Protein AF-A0A7S1JCW3-F1 (afdb_monomer_lite)

InterPro domains:
  IPR001173 Glycosyltransferase 2-like [PF00535] (6-112)
  IPR029044 Nucleotide-diphospho-sugar transferases [G3DSA:3.90.550.10] (2-159)
  IPR029044 Nucleotide-diphospho-sugar transferases [SSF53448] (8-158)

Structure (mmCIF, N/CA/C/O backbone):
data_AF-A0A7S1JCW3-F1
#
_entry.id   AF-A0A7S1JCW3-F1
#
loop_
_atom_site.group_PDB
_atom_site.id
_atom_site.type_symbol
_atom_site.label_atom_id
_atom_site.label_alt_id
_atom_site.label_comp_id
_atom_site.label_asym_id
_atom_site.label_entity_id
_atom_site.label_seq_id
_atom_site.pdbx_PDB_ins_code
_atom_site.Cartn_x
_atom_site.Cartn_y
_atom_site.Cartn_z
_atom_site.occupancy
_atom_site.B_iso_or_equiv
_atom_site.auth_seq_id
_atom_site.auth_comp_id
_atom_site.auth_asym_id
_atom_site.auth_atom_id
_atom_site.pdbx_PDB_model_num
ATOM 1 N N . PRO A 1 1 ? -4.048 11.738 14.676 1.00 60.47 1 PRO A N 1
ATOM 2 C CA . PRO A 1 1 ? -3.122 10.758 14.045 1.00 60.47 1 PRO A CA 1
ATOM 3 C C . PRO A 1 1 ? -2.696 11.215 12.637 1.00 60.47 1 PRO A C 1
ATOM 5 O O . PRO A 1 1 ? -3.525 11.755 11.908 1.00 60.47 1 PRO A O 1
ATOM 8 N N . HIS A 1 2 ? -1.423 11.037 12.257 1.00 81.81 2 HIS A N 1
ATOM 9 C CA . HIS A 1 2 ? -0.901 11.464 10.944 1.00 81.81 2 HIS A CA 1
ATOM 10 C C . HIS A 1 2 ? -1.635 10.791 9.771 1.00 81.81 2 HIS A C 1
ATOM 12 O O . HIS A 1 2 ? -1.970 11.465 8.797 1.00 81.81 2 HIS A O 1
ATOM 18 N N . LEU A 1 3 ? -1.993 9.512 9.927 1.00 88.69 3 LEU A N 1
ATOM 19 C CA . LEU A 1 3 ? -2.669 8.717 8.901 1.00 88.69 3 LEU A CA 1
ATOM 20 C C . LEU A 1 3 ? -4.025 9.284 8.469 1.00 88.69 3 LEU A C 1
ATOM 22 O O . LEU A 1 3 ? -4.314 9.285 7.281 1.00 88.69 3 LEU A O 1
ATOM 26 N N . GLN A 1 4 ? -4.832 9.829 9.384 1.00 92.50 4 GLN A N 1
ATOM 27 C CA . GLN A 1 4 ? -6.145 10.393 9.029 1.00 92.50 4 GLN A CA 1
ATOM 28 C C . GLN A 1 4 ? -6.011 11.524 7.999 1.00 92.50 4 GLN A C 1
ATOM 30 O O . GLN A 1 4 ? -6.678 11.543 6.966 1.00 92.50 4 GLN A O 1
ATOM 35 N N . LYS A 1 5 ? -5.080 12.450 8.257 1.00 93.00 5 LYS A N 1
ATOM 36 C CA . LYS A 1 5 ? -4.796 13.586 7.373 1.00 93.00 5 LYS A CA 1
ATOM 37 C C . LYS A 1 5 ? -4.181 13.131 6.052 1.00 93.00 5 LYS A C 1
ATOM 39 O O . LYS A 1 5 ? -4.523 13.673 5.002 1.00 93.00 5 LYS A O 1
ATOM 44 N N . THR A 1 6 ? -3.257 12.179 6.113 1.00 95.38 6 THR A N 1
ATOM 45 C CA . THR A 1 6 ? -2.551 11.674 4.936 1.00 95.38 6 THR A CA 1
ATOM 46 C C . THR A 1 6 ? -3.481 10.875 4.025 1.00 95.38 6 THR A C 1
ATOM 48 O O . THR A 1 6 ? -3.514 11.135 2.826 1.00 95.38 6 THR A O 1
ATOM 51 N N . LEU A 1 7 ? -4.312 9.989 4.581 1.00 96.31 7 LEU A N 1
ATOM 52 C CA . LEU A 1 7 ? -5.244 9.153 3.826 1.00 96.31 7 LEU A CA 1
ATOM 53 C C . LEU A 1 7 ? -6.255 9.991 3.039 1.00 96.31 7 LEU A C 1
ATOM 55 O O . LEU A 1 7 ? -6.385 9.799 1.834 1.00 96.31 7 LEU A O 1
ATOM 59 N N . LEU A 1 8 ? -6.917 10.961 3.679 1.00 96.12 8 LEU A N 1
ATOM 60 C CA . LEU A 1 8 ? -7.899 11.815 2.996 1.00 96.12 8 LEU A CA 1
ATOM 61 C C . LEU A 1 8 ? -7.267 12.613 1.847 1.00 96.12 8 LEU A C 1
ATOM 63 O O . LEU A 1 8 ? -7.836 12.713 0.761 1.00 96.12 8 LEU A O 1
ATOM 67 N N . LYS A 1 9 ? -6.052 13.135 2.056 1.00 97.19 9 LYS A N 1
ATOM 68 C CA . LYS A 1 9 ? -5.305 13.833 1.003 1.00 97.19 9 LYS A CA 1
ATOM 69 C C . LYS A 1 9 ? -4.913 12.905 -0.143 1.00 97.19 9 LYS A C 1
ATOM 71 O O . LYS A 1 9 ? -5.034 13.309 -1.293 1.00 97.19 9 LYS A O 1
ATOM 76 N N . ASN A 1 10 ? -4.483 11.682 0.155 1.00 97.56 10 ASN A N 1
ATOM 77 C CA . ASN A 1 10 ? -4.115 10.698 -0.861 1.00 97.56 10 ASN A CA 1
ATOM 78 C C . ASN A 1 10 ? -5.339 10.231 -1.665 1.00 97.56 10 ASN A C 1
ATOM 80 O O . ASN A 1 10 ? -5.251 10.090 -2.884 1.00 97.56 10 ASN A O 1
ATOM 84 N N . ILE A 1 11 ? -6.495 10.037 -1.018 1.00 97.38 11 ILE A N 1
ATOM 85 C CA . ILE A 1 11 ? -7.761 9.704 -1.693 1.00 97.38 11 ILE A CA 1
ATOM 86 C C . ILE A 1 11 ? -8.124 10.789 -2.706 1.00 97.38 11 ILE A C 1
ATOM 88 O O . ILE A 1 11 ? -8.385 10.473 -3.867 1.00 97.38 11 ILE A O 1
ATOM 92 N N . GLU A 1 12 ? -8.090 12.053 -2.286 1.00 97.62 12 GLU A N 1
ATOM 93 C CA . GLU A 1 12 ? -8.405 13.188 -3.154 1.00 97.62 12 GLU A CA 1
ATOM 94 C C . GLU A 1 12 ? -7.377 13.348 -4.284 1.00 97.62 12 GLU A C 1
ATOM 96 O O . GLU A 1 12 ? -7.748 13.483 -5.451 1.00 97.62 12 GLU A O 1
ATOM 101 N N . ALA A 1 13 ? -6.082 13.264 -3.968 1.00 97.88 13 ALA A N 1
ATOM 102 C CA . ALA A 1 13 ? -5.002 13.429 -4.942 1.00 97.88 13 ALA A CA 1
ATOM 103 C C . ALA A 1 13 ? -4.973 12.322 -6.010 1.00 97.88 13 ALA A C 1
ATOM 105 O O . ALA A 1 13 ? -4.489 12.548 -7.118 1.00 97.88 13 ALA A O 1
ATOM 106 N N . THR A 1 14 ? -5.517 11.140 -5.702 1.00 97.62 14 THR A N 1
ATOM 107 C CA . THR A 1 14 ? -5.561 9.978 -6.607 1.00 97.62 14 THR A CA 1
ATOM 108 C C . THR A 1 14 ? -6.961 9.686 -7.151 1.00 97.62 14 THR A C 1
ATOM 110 O O . THR A 1 14 ? -7.181 8.636 -7.752 1.00 97.62 14 THR A O 1
ATOM 113 N N . LYS A 1 15 ? -7.935 10.589 -6.977 1.00 96.31 15 LYS A N 1
ATOM 114 C CA . LYS A 1 15 ? -9.346 10.343 -7.340 1.00 96.31 15 LYS A CA 1
ATOM 115 C C . LYS A 1 15 ? -9.593 10.047 -8.824 1.00 96.31 15 LYS A C 1
ATOM 117 O O . LYS A 1 15 ? -10.580 9.404 -9.156 1.00 96.31 15 LYS A O 1
ATOM 122 N N . ALA A 1 16 ? -8.709 10.518 -9.705 1.00 96.88 16 ALA A N 1
ATOM 123 C CA . ALA A 1 16 ? -8.778 10.270 -11.146 1.00 96.88 16 ALA A CA 1
ATOM 124 C C . ALA A 1 16 ? -8.277 8.869 -11.547 1.00 96.88 16 ALA A C 1
ATOM 126 O O . ALA A 1 16 ? -8.401 8.486 -12.707 1.00 96.88 16 ALA A O 1
ATOM 127 N N . TYR A 1 17 ? -7.712 8.114 -10.601 1.00 97.00 17 TYR A N 1
ATOM 128 C CA . TYR A 1 17 ? -7.111 6.807 -10.832 1.00 97.00 17 TYR A CA 1
ATOM 129 C C . TYR A 1 17 ? -7.875 5.709 -10.093 1.00 97.00 17 TYR A C 1
ATOM 131 O O . TYR A 1 17 ? -8.431 5.919 -9.008 1.00 97.00 17 TYR A O 1
ATOM 139 N N . ASN A 1 18 ? -7.851 4.505 -10.669 1.00 96.38 18 ASN A N 1
ATOM 140 C CA . ASN A 1 18 ? -8.367 3.300 -10.031 1.00 96.38 18 ASN A CA 1
ATOM 141 C C . ASN A 1 18 ? -7.389 2.817 -8.949 1.00 96.38 18 ASN A C 1
ATOM 143 O O . ASN A 1 18 ? -6.595 1.907 -9.163 1.00 96.38 18 ASN A O 1
ATOM 147 N N . VAL A 1 19 ? -7.407 3.508 -7.813 1.00 97.06 19 VAL A N 1
ATOM 148 C CA . VAL A 1 19 ? -6.579 3.225 -6.637 1.00 97.06 19 VAL A CA 1
ATOM 149 C C . VAL A 1 19 ? -7.493 2.896 -5.475 1.00 97.06 19 VAL A C 1
ATOM 151 O O . VAL A 1 19 ? -8.384 3.690 -5.168 1.00 97.06 19 VAL A O 1
ATOM 154 N N . GLU A 1 20 ? -7.218 1.791 -4.798 1.00 97.38 20 GLU A N 1
ATOM 155 C CA . GLU A 1 20 ? -7.764 1.473 -3.482 1.00 97.38 20 GLU A CA 1
ATOM 156 C C . GLU A 1 20 ? -6.688 1.645 -2.403 1.00 97.38 20 GLU A C 1
ATOM 158 O O . GLU A 1 20 ? -5.501 1.429 -2.645 1.00 97.38 20 GLU A O 1
ATOM 163 N N . PHE A 1 21 ? -7.103 2.014 -1.196 1.00 97.50 21 PHE A N 1
ATOM 164 C CA . PHE A 1 21 ? -6.225 2.098 -0.033 1.00 97.50 21 PHE A CA 1
ATOM 165 C C . PHE A 1 21 ? -6.498 0.915 0.898 1.00 97.50 21 PHE A C 1
ATOM 167 O O . PHE A 1 21 ? -7.527 0.890 1.574 1.00 97.50 21 PHE A O 1
ATOM 174 N N . SER A 1 22 ? -5.585 -0.061 0.936 1.00 96.88 22 SER A N 1
ATOM 175 C CA . SER A 1 22 ? -5.620 -1.163 1.908 1.00 96.88 22 SER A CA 1
ATOM 176 C C . SER A 1 22 ? -5.012 -0.700 3.231 1.00 96.88 22 SER A C 1
ATOM 178 O O . SER A 1 22 ? -3.812 -0.445 3.325 1.00 96.88 22 SER A O 1
ATOM 180 N N . ILE A 1 23 ? -5.855 -0.542 4.247 1.00 95.50 23 ILE A N 1
ATOM 181 C CA . ILE A 1 23 ? -5.499 -0.020 5.563 1.00 95.50 23 ILE A CA 1
ATOM 182 C C . ILE A 1 23 ? -5.568 -1.152 6.581 1.00 95.50 23 ILE A C 1
ATOM 184 O O . ILE A 1 23 ? -6.648 -1.668 6.877 1.00 95.50 23 ILE A O 1
ATOM 188 N N . LEU A 1 24 ? -4.412 -1.488 7.149 1.00 94.19 24 LEU A N 1
ATOM 189 C CA . LEU A 1 24 ? -4.291 -2.405 8.274 1.00 94.19 24 LEU A CA 1
ATOM 190 C C . LEU A 1 24 ? -4.117 -1.622 9.575 1.00 94.19 24 LEU A C 1
ATOM 192 O O . LEU A 1 24 ? -3.092 -0.981 9.802 1.00 94.19 24 LEU A O 1
ATOM 196 N N . ASP A 1 25 ? -5.110 -1.721 10.446 1.00 92.44 25 ASP A N 1
ATOM 197 C CA . ASP A 1 25 ? -5.017 -1.288 11.833 1.00 92.44 25 ASP A CA 1
ATOM 198 C C . ASP A 1 25 ? -4.407 -2.410 12.677 1.00 92.44 25 ASP A C 1
ATOM 200 O O . ASP A 1 25 ? -5.041 -3.423 12.974 1.00 92.44 25 ASP A O 1
ATOM 204 N N . TYR A 1 26 ? -3.129 -2.239 13.004 1.00 90.88 26 TYR A N 1
ATOM 205 C CA . TYR A 1 26 ? -2.308 -3.240 13.673 1.00 90.88 26 TYR A CA 1
ATOM 206 C C . TYR A 1 26 ? -2.270 -2.987 15.184 1.00 90.88 26 TYR A C 1
ATOM 208 O O . TYR A 1 26 ? -1.267 -2.529 15.732 1.00 90.88 26 TYR A O 1
ATOM 216 N N . ASN A 1 27 ? -3.391 -3.286 15.841 1.00 87.19 27 ASN A N 1
ATOM 217 C CA . ASN A 1 27 ? -3.590 -3.160 17.283 1.00 87.19 27 ASN A CA 1
ATOM 218 C C . ASN A 1 27 ? -3.460 -1.710 17.796 1.00 87.19 27 ASN A C 1
ATOM 220 O O . ASN A 1 27 ? -2.810 -1.458 18.814 1.00 87.19 27 ASN A O 1
ATOM 224 N N . SER A 1 28 ? -4.046 -0.741 17.079 1.00 84.44 28 SER A N 1
ATOM 225 C CA . SER A 1 28 ? -4.054 0.659 17.520 1.00 84.44 28 SER A CA 1
ATOM 226 C C . SER A 1 28 ? -4.946 0.876 18.750 1.00 84.44 28 SER A C 1
ATOM 228 O O . SER A 1 28 ? -5.956 0.201 18.958 1.00 84.44 28 SER A O 1
ATOM 230 N N . SER A 1 29 ? -4.569 1.851 19.580 1.00 84.31 29 SER A N 1
ATOM 231 C CA . SER A 1 29 ? -5.321 2.273 20.771 1.00 84.31 29 SER A CA 1
ATOM 232 C C . SER A 1 29 ? -5.636 3.775 20.762 1.00 84.31 29 SER A C 1
ATOM 234 O O . SER A 1 29 ? -5.877 4.362 21.814 1.00 84.31 29 SER A O 1
ATOM 236 N N . ASP A 1 30 ? -5.555 4.422 19.597 1.00 84.56 30 ASP A N 1
ATOM 237 C CA . ASP A 1 30 ? -5.566 5.881 19.423 1.00 84.56 30 ASP A CA 1
ATOM 238 C C . ASP A 1 30 ? -6.891 6.429 18.864 1.00 84.56 30 ASP A C 1
ATOM 240 O O . ASP A 1 30 ? -6.952 7.572 18.407 1.00 84.56 30 ASP A O 1
ATOM 244 N N . GLY A 1 31 ? -7.958 5.630 18.901 1.00 87.44 31 GLY A N 1
ATOM 245 C CA . GLY A 1 31 ? -9.262 6.022 18.369 1.00 87.44 31 GLY A CA 1
ATOM 246 C C . GLY A 1 31 ? -9.403 5.839 16.851 1.00 87.44 31 GLY A C 1
ATOM 247 O O . GLY A 1 31 ? -10.376 6.307 16.256 1.00 87.44 31 GLY A O 1
ATOM 248 N N . PHE A 1 32 ? -8.419 5.219 16.183 1.00 90.69 32 PHE A N 1
ATOM 249 C CA . PHE A 1 32 ? -8.436 5.056 14.729 1.00 90.69 32 PHE A CA 1
ATOM 250 C C . PHE A 1 32 ? -9.625 4.217 14.244 1.00 90.69 32 PHE A C 1
ATOM 252 O O . PHE A 1 32 ? -10.236 4.540 13.226 1.00 90.69 32 PHE A O 1
ATOM 259 N N . ARG A 1 33 ? -10.010 3.190 15.004 1.00 91.19 33 ARG A N 1
ATOM 260 C CA . ARG A 1 33 ? -11.176 2.349 14.713 1.00 91.19 33 ARG A CA 1
ATOM 261 C C . ARG A 1 33 ? -12.485 3.140 14.710 1.00 91.19 33 ARG A C 1
ATOM 263 O O . ARG A 1 33 ? -13.340 2.938 13.844 1.00 91.19 33 ARG A O 1
ATOM 270 N N . GLU A 1 34 ? -12.655 4.016 15.690 1.00 93.25 34 GLU A N 1
ATOM 271 C CA . GLU A 1 34 ? -13.819 4.885 15.828 1.00 93.25 34 GLU A CA 1
ATOM 272 C C . GLU A 1 34 ? -13.899 5.837 14.634 1.00 93.25 34 GLU A C 1
ATOM 274 O O . GLU A 1 34 ? -14.955 5.948 14.013 1.00 93.25 34 GLU A O 1
ATOM 279 N N . TRP A 1 35 ? -12.765 6.420 14.238 1.00 94.69 35 TRP A N 1
ATOM 280 C CA . TRP A 1 35 ? -12.674 7.268 13.051 1.00 94.69 35 TRP A CA 1
ATOM 281 C C . TRP A 1 35 ? -13.021 6.522 11.753 1.00 94.69 35 TRP A C 1
ATOM 283 O O . TRP A 1 35 ? -13.800 7.013 10.941 1.00 94.69 35 TRP A O 1
ATOM 293 N N . MET A 1 36 ? -12.537 5.287 11.577 1.00 94.75 36 MET A N 1
ATOM 294 C CA . MET A 1 36 ? -12.901 4.441 10.428 1.00 94.75 36 MET A CA 1
ATOM 295 C C . MET A 1 36 ? -14.403 4.107 10.371 1.00 94.75 36 MET A C 1
ATOM 297 O O . MET A 1 36 ? -14.909 3.696 9.325 1.00 94.75 36 MET A O 1
ATOM 301 N N . SER A 1 37 ? -15.124 4.292 11.481 1.00 94.06 37 SER A N 1
ATOM 302 C CA . SER A 1 37 ? -16.571 4.081 11.586 1.00 94.06 37 SER A CA 1
ATOM 303 C C . SER A 1 37 ? -17.398 5.353 11.344 1.00 94.06 37 SER A C 1
ATOM 305 O O . SER A 1 37 ? -18.630 5.264 11.308 1.00 94.06 37 SER A O 1
ATOM 307 N N . GLU A 1 38 ? -16.765 6.517 11.160 1.00 96.19 38 GLU A N 1
ATOM 308 C CA . GLU A 1 38 ? -17.444 7.778 10.840 1.00 96.19 38 GLU A CA 1
ATOM 309 C C . GLU A 1 38 ? -18.103 7.741 9.444 1.00 96.19 38 GLU A C 1
ATOM 311 O O . GLU A 1 38 ? -17.653 6.994 8.567 1.00 96.19 38 GLU A O 1
ATOM 316 N N . PRO A 1 39 ? -19.176 8.526 9.204 1.00 96.12 39 PRO A N 1
ATOM 317 C CA . PRO A 1 39 ? -19.932 8.488 7.947 1.00 96.12 39 PRO A CA 1
ATOM 318 C C . PRO A 1 39 ? -19.078 8.634 6.679 1.00 96.12 39 PRO A C 1
ATOM 320 O O . PRO A 1 39 ? -19.235 7.828 5.761 1.00 96.12 39 PRO A O 1
ATOM 323 N N . ASP A 1 40 ? -18.141 9.584 6.663 1.00 94.19 40 ASP A N 1
ATOM 324 C CA . ASP A 1 40 ? -17.288 9.867 5.501 1.00 94.19 40 ASP A CA 1
ATOM 325 C C . ASP A 1 40 ? -16.374 8.674 5.169 1.00 94.19 40 ASP A C 1
ATOM 327 O O . ASP A 1 40 ? -16.285 8.224 4.024 1.00 94.19 40 ASP A O 1
ATOM 331 N N . MET A 1 41 ? -15.750 8.071 6.187 1.00 97.06 41 MET A N 1
ATOM 332 C CA . MET A 1 41 ? -14.908 6.886 5.994 1.00 97.06 41 MET A CA 1
ATOM 333 C C . MET A 1 41 ? -15.725 5.664 5.584 1.00 97.06 41 MET A C 1
ATOM 335 O O . MET A 1 41 ? -15.294 4.885 4.730 1.00 97.06 41 MET A O 1
ATOM 339 N N . ARG A 1 42 ? -16.938 5.508 6.123 1.00 96.31 42 ARG A N 1
ATOM 340 C CA . ARG A 1 42 ? -17.851 4.433 5.716 1.00 96.31 42 ARG A CA 1
ATOM 341 C C . ARG A 1 42 ? -18.258 4.534 4.252 1.00 96.31 42 ARG A C 1
ATOM 343 O O . ARG A 1 42 ? -18.459 3.492 3.628 1.00 96.31 42 ARG A O 1
ATOM 350 N N . GLU A 1 43 ? -18.380 5.738 3.701 1.00 96.94 43 GLU A N 1
ATOM 351 C CA . GLU A 1 43 ? -18.640 5.928 2.274 1.00 96.94 43 GLU A CA 1
ATOM 352 C C . GLU A 1 43 ? -17.465 5.429 1.426 1.00 96.94 43 GLU A C 1
ATOM 354 O O . GLU A 1 43 ? -17.672 4.639 0.502 1.00 96.94 43 GLU A O 1
ATOM 359 N N . HIS A 1 44 ? -16.231 5.787 1.794 1.00 97.62 44 HIS A N 1
ATOM 360 C CA . HIS A 1 44 ? -15.026 5.285 1.127 1.00 97.62 44 HIS A CA 1
ATOM 361 C C . HIS A 1 44 ? -14.859 3.765 1.244 1.00 97.62 44 HIS A C 1
ATOM 363 O O . HIS A 1 44 ? -14.419 3.119 0.292 1.00 97.62 44 HIS A O 1
ATOM 369 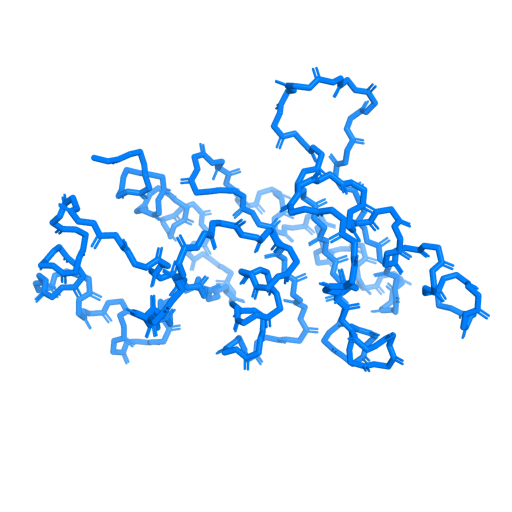N N . ILE A 1 45 ? -15.231 3.176 2.383 1.00 97.19 45 ILE A N 1
ATOM 370 C CA . ILE A 1 45 ? -15.217 1.719 2.562 1.00 97.19 45 ILE A CA 1
ATOM 371 C C . ILE A 1 45 ? -16.273 1.061 1.673 1.00 97.19 45 ILE A C 1
ATOM 373 O O . ILE A 1 45 ? -15.989 0.097 0.964 1.00 97.19 45 ILE A O 1
ATOM 377 N N . LYS A 1 46 ? -17.497 1.600 1.666 1.00 96.94 46 LYS A N 1
ATOM 378 C CA . LYS A 1 46 ? -18.606 1.071 0.865 1.00 96.94 46 LYS A CA 1
ATOM 379 C C . LYS A 1 46 ? -18.330 1.158 -0.637 1.00 96.94 46 LYS A C 1
ATOM 381 O O . LYS A 1 46 ? -18.762 0.274 -1.371 1.00 96.94 46 LYS A O 1
ATOM 386 N N . SER A 1 47 ? -17.635 2.200 -1.094 1.00 96.19 47 SER A N 1
ATOM 387 C CA . SER A 1 47 ? -17.271 2.355 -2.506 1.00 96.19 47 SER A CA 1
ATOM 388 C C . SER A 1 47 ? -16.106 1.461 -2.944 1.00 96.19 47 SER A C 1
ATOM 390 O O . SER A 1 47 ? -15.836 1.374 -4.138 1.00 96.19 47 SER A O 1
ATOM 392 N N . GLY A 1 48 ? -15.408 0.812 -2.004 1.00 95.88 48 GLY A N 1
ATOM 393 C CA . GLY A 1 48 ? -14.180 0.062 -2.268 1.00 95.88 48 GLY A CA 1
ATOM 394 C C . GLY A 1 48 ? -12.927 0.937 -2.372 1.00 95.88 48 GLY A C 1
ATOM 395 O O . GLY A 1 48 ? -11.836 0.408 -2.554 1.00 95.88 48 GLY A O 1
ATOM 396 N N . LYS A 1 49 ? -13.042 2.265 -2.208 1.00 97.12 49 LYS A N 1
ATOM 397 C CA . LYS A 1 49 ? -11.886 3.178 -2.211 1.00 97.12 49 LYS A CA 1
ATOM 398 C C . LYS A 1 49 ? -10.944 2.911 -1.036 1.00 97.12 49 LYS A C 1
ATOM 400 O O . LYS A 1 49 ? -9.741 3.120 -1.163 1.00 97.12 49 LYS A O 1
ATOM 405 N N . VAL A 1 50 ? -11.484 2.452 0.093 1.00 97.62 50 VAL A N 1
ATOM 406 C CA . VAL A 1 50 ? -10.720 2.038 1.273 1.00 97.62 50 VAL A CA 1
ATOM 407 C C . VAL A 1 50 ? -11.096 0.610 1.649 1.00 97.62 50 VAL A C 1
ATOM 409 O O . VAL A 1 50 ? -12.265 0.297 1.855 1.00 97.62 50 VAL A O 1
ATOM 412 N N . ARG A 1 51 ? -10.100 -0.258 1.803 1.00 96.88 51 ARG A N 1
ATOM 413 C CA . ARG A 1 51 ? -10.264 -1.591 2.387 1.00 96.88 51 ARG A CA 1
ATOM 414 C C . ARG A 1 51 ? -9.678 -1.568 3.783 1.00 96.88 51 ARG A C 1
ATOM 416 O O . ARG A 1 51 ? -8.474 -1.440 3.946 1.00 96.88 51 ARG A O 1
ATOM 423 N N . TYR A 1 52 ? -10.538 -1.652 4.788 1.00 95.75 52 TYR A N 1
ATOM 424 C CA . TYR A 1 52 ? -10.129 -1.577 6.184 1.00 95.75 52 TYR A CA 1
ATOM 425 C C . TYR A 1 52 ? -10.115 -2.961 6.824 1.00 95.75 52 TYR A C 1
ATOM 427 O O . TYR A 1 52 ? -11.105 -3.691 6.755 1.00 95.75 52 TYR A O 1
ATOM 435 N N . THR A 1 53 ? -9.001 -3.309 7.456 1.00 93.56 53 THR A N 1
ATOM 436 C CA . THR A 1 53 ? -8.829 -4.553 8.206 1.00 93.56 53 THR A CA 1
ATOM 437 C C . THR A 1 53 ? -8.128 -4.276 9.533 1.00 93.56 53 THR A C 1
ATOM 439 O O . THR A 1 53 ? -7.439 -3.265 9.686 1.00 93.56 53 THR A O 1
ATOM 442 N N . GLN A 1 54 ? -8.309 -5.174 10.496 1.00 93.00 54 GLN A N 1
ATOM 443 C CA . GLN A 1 54 ? -7.745 -5.052 11.836 1.00 93.00 54 GLN A CA 1
ATOM 444 C C . GLN A 1 54 ? -6.991 -6.324 12.213 1.00 93.00 54 GLN A C 1
ATOM 446 O O . GLN A 1 54 ? -7.466 -7.430 11.963 1.00 93.00 54 GLN A O 1
ATOM 451 N N . GLU A 1 55 ? -5.854 -6.153 12.877 1.00 91.75 55 GLU A N 1
ATOM 452 C CA . GLU A 1 55 ? -5.105 -7.218 13.537 1.00 91.75 55 GLU A CA 1
ATOM 453 C C . GLU A 1 55 ? -4.976 -6.874 15.020 1.00 91.75 55 GLU A C 1
ATOM 455 O O . GLU A 1 55 ? -4.249 -5.960 15.395 1.00 91.75 55 GLU A O 1
ATOM 460 N N . THR A 1 56 ? -5.708 -7.587 15.875 1.00 89.88 56 THR A N 1
ATOM 461 C CA . THR A 1 56 ? -5.834 -7.261 17.307 1.00 89.88 56 THR A CA 1
ATOM 462 C C . THR A 1 56 ? -5.039 -8.195 18.219 1.00 89.88 56 THR A C 1
ATOM 464 O O . THR A 1 56 ? -5.084 -8.052 19.438 1.00 89.88 56 THR A O 1
ATOM 467 N N . THR A 1 57 ? -4.360 -9.202 17.668 1.00 89.38 57 THR A N 1
ATOM 468 C CA . THR A 1 57 ? -3.647 -10.239 18.435 1.00 89.38 57 THR A CA 1
ATOM 469 C C . THR A 1 57 ? -2.137 -10.009 18.492 1.00 89.38 57 THR A C 1
ATOM 471 O O . THR A 1 57 ? -1.446 -10.611 19.321 1.00 89.38 57 THR A O 1
ATOM 474 N N . ALA A 1 58 ? -1.612 -9.120 17.646 1.00 88.12 58 ALA A N 1
ATOM 475 C CA . ALA A 1 58 ? -0.195 -8.803 17.592 1.00 88.12 58 ALA A CA 1
ATOM 476 C C . ALA A 1 58 ? 0.331 -8.230 18.920 1.00 88.12 58 ALA A C 1
ATOM 478 O O . ALA A 1 58 ? -0.155 -7.222 19.434 1.00 88.12 58 ALA A O 1
ATOM 479 N N . LYS A 1 59 ? 1.381 -8.867 19.457 1.00 88.00 59 LYS A N 1
ATOM 480 C CA . LYS A 1 59 ? 2.052 -8.456 20.706 1.00 88.00 59 LYS A CA 1
ATOM 481 C C . LYS A 1 59 ? 3.167 -7.436 20.491 1.00 88.00 59 LYS A C 1
ATOM 483 O O . LYS A 1 59 ? 3.550 -6.735 21.421 1.00 88.00 59 LYS A O 1
ATOM 488 N N . SER A 1 60 ? 3.721 -7.397 19.285 1.00 90.75 60 SER A N 1
ATOM 489 C CA . SER A 1 60 ? 4.805 -6.503 18.897 1.00 90.75 60 SER A CA 1
ATOM 490 C C . SER A 1 60 ? 4.684 -6.149 17.421 1.00 90.75 60 SER A C 1
ATOM 492 O O . SER A 1 60 ? 4.134 -6.911 16.619 1.00 90.75 60 SER A O 1
ATOM 494 N N . PHE A 1 61 ? 5.208 -4.978 17.069 1.00 91.75 61 PHE A N 1
ATOM 495 C CA . PHE A 1 61 ? 5.267 -4.520 15.690 1.00 91.75 61 PHE A CA 1
ATOM 496 C C . PHE A 1 61 ? 6.231 -5.383 14.870 1.00 91.75 61 PHE A C 1
ATOM 498 O O . PHE A 1 61 ? 7.300 -5.748 15.361 1.00 91.75 61 PHE A O 1
ATOM 505 N N . HIS A 1 62 ? 5.851 -5.698 13.632 1.00 93.75 62 HIS A N 1
ATOM 506 C CA . HIS A 1 62 ? 6.701 -6.401 12.678 1.00 93.75 62 HIS A CA 1
ATOM 507 C C . HIS A 1 62 ? 6.337 -5.989 11.252 1.00 93.75 62 HIS A C 1
ATOM 509 O O . HIS A 1 62 ? 5.260 -6.321 10.760 1.00 93.75 62 HIS A O 1
ATOM 515 N N . MET A 1 63 ? 7.248 -5.302 10.570 1.00 93.31 63 MET A N 1
ATOM 516 C CA . MET A 1 63 ? 6.976 -4.655 9.291 1.00 93.31 63 MET A CA 1
ATOM 517 C C . MET A 1 63 ? 6.602 -5.652 8.192 1.00 93.31 63 MET A C 1
ATOM 519 O O . MET A 1 63 ? 5.590 -5.461 7.526 1.00 93.31 63 MET A O 1
ATOM 523 N N . ALA A 1 64 ? 7.346 -6.758 8.055 1.00 95.00 64 ALA A N 1
ATOM 524 C CA . ALA A 1 64 ? 7.012 -7.799 7.078 1.00 95.00 64 ALA A CA 1
ATOM 525 C C . ALA A 1 64 ? 5.589 -8.358 7.276 1.00 95.00 64 ALA A C 1
ATOM 527 O O . ALA A 1 64 ? 4.824 -8.416 6.319 1.00 95.00 64 ALA A O 1
ATOM 528 N N . LYS A 1 65 ? 5.193 -8.665 8.521 1.00 95.06 65 LYS A N 1
ATOM 529 C CA . LYS A 1 65 ? 3.841 -9.153 8.858 1.00 95.06 65 LYS A CA 1
ATOM 530 C C . LYS A 1 65 ? 2.762 -8.132 8.525 1.00 95.06 65 LYS A C 1
ATOM 532 O O . LYS A 1 65 ? 1.749 -8.479 7.927 1.00 95.06 65 LYS A O 1
ATOM 537 N N . VAL A 1 66 ? 2.999 -6.868 8.879 1.00 94.06 66 VAL A N 1
ATOM 538 C CA . VAL A 1 66 ? 2.093 -5.750 8.584 1.00 94.06 66 VAL A CA 1
ATOM 539 C C . VAL A 1 66 ? 1.900 -5.605 7.074 1.00 94.06 66 VAL A C 1
ATOM 541 O O . VAL A 1 66 ? 0.766 -5.631 6.600 1.00 94.06 66 VAL A O 1
ATOM 544 N N . LYS A 1 67 ? 2.993 -5.517 6.305 1.00 95.00 67 LYS A N 1
ATOM 545 C CA . LYS A 1 67 ? 2.938 -5.360 4.846 1.00 95.00 67 LYS A CA 1
ATOM 546 C C . LYS A 1 67 ? 2.324 -6.591 4.163 1.00 95.00 67 LYS A C 1
ATOM 548 O O . LYS A 1 67 ? 1.462 -6.427 3.306 1.00 95.00 67 LYS A O 1
ATOM 553 N N . ASN A 1 68 ? 2.688 -7.811 4.570 1.00 96.44 68 ASN A N 1
ATOM 554 C CA . ASN A 1 68 ? 2.096 -9.050 4.047 1.00 96.44 68 ASN A CA 1
ATOM 555 C C . ASN A 1 68 ? 0.589 -9.108 4.283 1.00 96.44 68 ASN A C 1
ATOM 557 O O . ASN A 1 68 ? -0.168 -9.444 3.371 1.00 96.44 68 ASN A O 1
ATOM 561 N N . LEU A 1 69 ? 0.145 -8.788 5.499 1.00 95.75 69 LEU A N 1
ATOM 562 C CA . LEU A 1 69 ? -1.266 -8.828 5.844 1.00 95.75 69 LEU A CA 1
ATOM 563 C C . LEU A 1 69 ? -2.043 -7.748 5.083 1.00 95.75 69 LEU A C 1
ATOM 565 O O . LEU A 1 69 ? -3.062 -8.065 4.476 1.00 95.75 69 LEU A O 1
ATOM 569 N N . ALA A 1 70 ? -1.537 -6.512 5.030 1.00 95.38 70 ALA A N 1
ATOM 570 C CA . ALA A 1 70 ? -2.151 -5.429 4.259 1.00 95.38 70 ALA A CA 1
ATOM 571 C C . ALA A 1 70 ? -2.277 -5.776 2.763 1.00 95.38 70 ALA A C 1
ATOM 573 O O . ALA A 1 70 ? -3.349 -5.593 2.179 1.00 95.38 70 ALA A O 1
ATOM 574 N N . HIS A 1 71 ? -1.226 -6.345 2.163 1.00 96.56 71 HIS A N 1
ATOM 575 C CA . HIS A 1 71 ? -1.228 -6.778 0.761 1.00 96.56 71 HIS A CA 1
ATOM 576 C C . HIS A 1 71 ? -2.154 -7.965 0.508 1.00 96.56 71 HIS A C 1
ATOM 578 O O . HIS A 1 71 ? -2.825 -8.000 -0.515 1.00 96.56 71 HIS A O 1
ATOM 584 N N . ARG A 1 72 ? -2.277 -8.906 1.451 1.00 95.00 72 ARG A N 1
ATOM 585 C CA . ARG A 1 72 ? -3.220 -10.033 1.338 1.00 95.00 72 ARG A CA 1
ATOM 586 C C . ARG A 1 72 ? -4.681 -9.579 1.249 1.00 95.00 72 ARG A C 1
ATOM 588 O O . ARG A 1 72 ? -5.498 -10.293 0.675 1.00 95.00 72 ARG A O 1
ATOM 595 N N . PHE A 1 73 ? -5.021 -8.432 1.836 1.00 94.12 73 PHE A N 1
ATOM 596 C CA . PHE A 1 73 ? -6.369 -7.865 1.764 1.00 94.12 73 PHE A CA 1
ATOM 597 C C . PHE A 1 73 ? -6.589 -6.930 0.572 1.00 94.12 73 PHE A C 1
ATOM 599 O O . PHE A 1 73 ? -7.742 -6.560 0.326 1.00 94.12 73 PHE A O 1
ATOM 606 N N . ALA A 1 74 ? -5.530 -6.556 -0.148 1.00 96.38 74 ALA A N 1
ATOM 607 C CA . ALA A 1 74 ? -5.626 -5.784 -1.378 1.00 96.38 74 ALA A CA 1
ATOM 608 C C . ALA A 1 74 ? -6.154 -6.653 -2.534 1.00 96.38 74 ALA A C 1
ATOM 610 O O . ALA A 1 74 ? -6.113 -7.882 -2.496 1.00 96.38 74 ALA A O 1
ATOM 611 N N . THR A 1 75 ? -6.696 -5.996 -3.551 1.00 96.88 75 THR A N 1
ATOM 612 C CA . THR A 1 75 ? -7.341 -6.597 -4.726 1.00 96.88 75 THR A CA 1
ATOM 6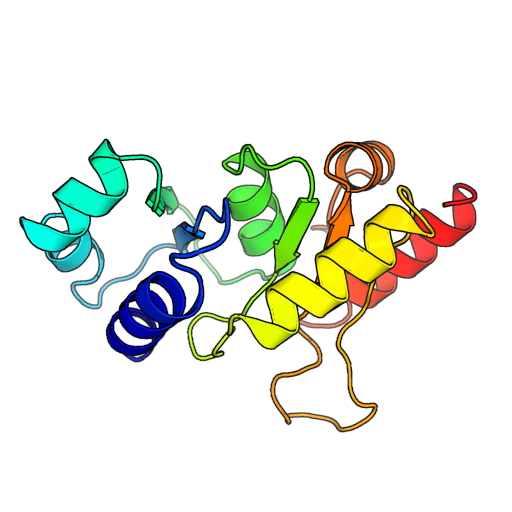13 C C . THR A 1 75 ? -6.807 -6.061 -6.052 1.00 96.88 75 THR A C 1
ATOM 615 O O . THR A 1 75 ? -7.095 -6.645 -7.092 1.00 96.88 75 THR A O 1
ATOM 618 N N . GLY A 1 76 ? -6.040 -4.969 -6.027 1.00 96.69 76 GLY A N 1
ATOM 619 C CA . GLY A 1 76 ? -5.418 -4.397 -7.215 1.00 96.69 76 GLY A CA 1
ATOM 620 C C . GLY A 1 76 ? -4.413 -5.330 -7.894 1.00 96.69 76 GLY A C 1
ATOM 621 O O . GLY A 1 76 ? -3.828 -6.213 -7.269 1.00 96.69 76 GLY A O 1
ATOM 622 N N . ASP A 1 77 ? -4.174 -5.085 -9.182 1.00 97.44 77 ASP A N 1
ATOM 623 C CA . ASP A 1 77 ? -3.182 -5.816 -9.986 1.00 97.44 77 ASP A CA 1
ATOM 624 C C . ASP A 1 77 ? -1.734 -5.424 -9.640 1.00 97.44 77 ASP A C 1
ATOM 626 O O . ASP A 1 77 ? -0.788 -6.165 -9.908 1.00 97.44 77 ASP A O 1
ATOM 630 N N . ILE A 1 78 ? -1.562 -4.243 -9.039 1.00 97.62 78 ILE A N 1
ATOM 631 C CA . ILE A 1 78 ? -0.287 -3.694 -8.581 1.00 97.62 78 ILE A CA 1
ATOM 632 C C . ILE A 1 78 ? -0.427 -3.375 -7.095 1.00 97.62 78 ILE A C 1
ATOM 634 O O . ILE A 1 78 ? -1.282 -2.582 -6.695 1.00 97.62 78 ILE A O 1
ATOM 638 N N . LEU A 1 79 ? 0.453 -3.951 -6.285 1.00 97.81 79 LEU A N 1
ATOM 639 C CA . LEU A 1 79 ? 0.571 -3.672 -4.862 1.00 97.81 79 LEU A CA 1
ATOM 640 C C . LEU A 1 79 ? 1.586 -2.557 -4.654 1.00 97.81 79 LEU A C 1
ATOM 642 O O . LEU A 1 79 ? 2.701 -2.629 -5.169 1.00 97.81 79 LEU A O 1
ATOM 646 N N . VAL A 1 80 ? 1.216 -1.542 -3.873 1.00 96.50 80 VAL A N 1
ATOM 647 C CA . VAL A 1 80 ? 2.109 -0.436 -3.513 1.00 96.50 80 VAL A CA 1
ATOM 648 C C . VAL A 1 80 ? 2.184 -0.316 -1.998 1.00 96.50 80 VAL A C 1
ATOM 650 O O . VAL A 1 80 ? 1.174 -0.085 -1.337 1.00 96.50 80 VAL A O 1
ATOM 653 N N . SER A 1 81 ? 3.381 -0.464 -1.436 1.00 94.75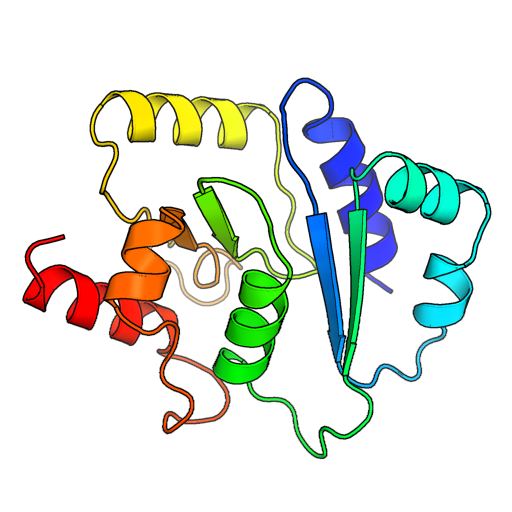 81 SER A N 1
ATOM 654 C CA . SER A 1 81 ? 3.642 -0.142 -0.032 1.00 94.75 81 SER A CA 1
ATOM 655 C C . SER A 1 81 ? 3.839 1.362 0.135 1.00 94.75 81 SER A C 1
ATOM 657 O O . SER A 1 81 ? 4.596 1.986 -0.610 1.00 94.75 81 SER A O 1
ATOM 659 N N . LEU A 1 82 ? 3.142 1.942 1.110 1.00 92.75 82 LEU A N 1
ATOM 660 C CA . LEU A 1 82 ? 3.209 3.359 1.444 1.00 92.75 82 LEU A CA 1
ATOM 661 C C . LEU A 1 82 ? 3.049 3.521 2.956 1.00 92.75 82 LEU A C 1
ATOM 663 O O . LEU A 1 82 ? 2.066 3.046 3.527 1.00 92.75 82 LEU A O 1
ATOM 667 N N . ASP A 1 83 ? 3.999 4.199 3.595 1.00 90.31 83 ASP A N 1
ATOM 668 C CA . ASP A 1 83 ? 3.920 4.481 5.028 1.00 90.31 83 ASP A CA 1
ATOM 669 C C . ASP A 1 83 ? 2.739 5.414 5.342 1.00 90.31 83 ASP A C 1
ATOM 671 O O . ASP A 1 83 ? 2.352 6.268 4.542 1.00 90.31 83 ASP A O 1
ATOM 675 N N . GLY A 1 84 ? 2.149 5.273 6.531 1.00 90.44 84 GLY A N 1
ATOM 676 C CA . GLY A 1 84 ? 0.911 5.980 6.880 1.00 90.44 84 GLY A CA 1
ATOM 677 C C . GLY A 1 84 ? 1.030 7.508 6.961 1.00 90.44 84 GLY A C 1
ATOM 678 O O . GLY A 1 84 ? 0.023 8.214 6.958 1.00 90.44 84 GLY A O 1
ATOM 679 N N . ASP A 1 85 ? 2.243 8.042 7.026 1.00 90.69 85 ASP A N 1
ATOM 680 C CA . ASP A 1 85 ? 2.548 9.473 7.026 1.00 90.69 85 ASP A CA 1
ATOM 681 C C . ASP A 1 85 ? 3.038 9.995 5.661 1.00 90.69 85 ASP A C 1
ATOM 683 O O . ASP A 1 85 ? 3.318 11.188 5.524 1.00 90.69 85 ASP A O 1
ATOM 687 N N . ASN A 1 86 ? 3.085 9.136 4.638 1.00 92.31 86 ASN A N 1
ATOM 688 C CA . ASN A 1 86 ? 3.573 9.462 3.305 1.00 92.31 86 ASN A CA 1
ATOM 689 C C . ASN A 1 86 ? 2.445 9.848 2.334 1.00 92.31 86 ASN A C 1
ATOM 691 O O . ASN A 1 86 ? 1.395 9.208 2.253 1.00 92.31 86 ASN A O 1
ATOM 695 N N . TYR A 1 87 ? 2.693 10.886 1.532 1.00 94.00 87 TYR A N 1
ATOM 696 C CA . TYR A 1 87 ? 1.770 11.315 0.482 1.00 94.00 87 TYR A CA 1
ATOM 697 C C . TYR A 1 87 ? 2.017 10.593 -0.844 1.00 94.00 87 TYR A C 1
ATOM 699 O O . TYR A 1 87 ? 3.163 10.307 -1.201 1.00 94.00 87 TYR A O 1
ATOM 707 N N . VAL A 1 88 ? 0.933 10.375 -1.586 1.00 94.50 88 VAL A N 1
ATOM 708 C CA . VAL A 1 88 ? 0.930 9.952 -2.990 1.00 94.50 88 VAL A CA 1
ATOM 709 C C . VAL A 1 88 ? 0.019 10.877 -3.794 1.00 94.50 88 VAL A C 1
ATOM 711 O O . VAL A 1 88 ? -0.982 11.378 -3.279 1.00 94.50 88 VAL A O 1
ATOM 714 N N . ASP A 1 89 ? 0.376 11.118 -5.050 1.00 94.62 89 ASP A N 1
ATOM 715 C CA . ASP A 1 89 ? -0.313 12.046 -5.938 1.00 94.62 89 ASP A CA 1
ATOM 716 C C . ASP A 1 89 ? -0.569 11.461 -7.333 1.00 94.62 89 ASP A C 1
ATOM 718 O O . ASP A 1 89 ? -0.142 10.355 -7.680 1.00 94.62 89 ASP A O 1
ATOM 722 N N . ALA A 1 90 ? -1.297 12.234 -8.139 1.00 96.69 90 ALA A N 1
ATOM 723 C CA . 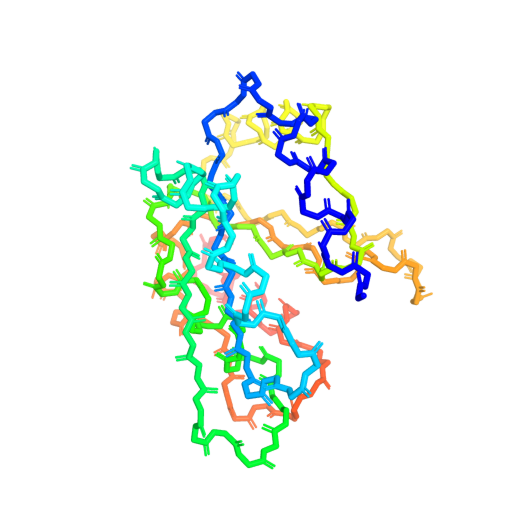ALA A 1 90 ? -1.630 11.903 -9.516 1.00 96.69 90 ALA A CA 1
ATOM 724 C C . ALA A 1 90 ? -0.395 11.646 -10.394 1.00 96.69 90 ALA A C 1
ATOM 726 O O . ALA A 1 90 ? -0.423 10.747 -11.231 1.00 96.69 90 ALA A O 1
ATOM 727 N N . GLU A 1 91 ? 0.680 12.412 -10.197 1.00 95.88 91 GLU A N 1
ATOM 728 C CA . GLU A 1 91 ? 1.918 12.273 -10.968 1.00 95.88 91 GLU A CA 1
ATOM 729 C C . GLU A 1 91 ? 2.606 10.934 -10.668 1.00 95.88 91 GLU A C 1
ATOM 731 O O . GLU A 1 91 ? 3.090 10.254 -11.575 1.00 95.88 91 GLU A O 1
ATOM 736 N N . THR A 1 92 ? 2.608 10.509 -9.402 1.00 93.50 92 THR A N 1
ATOM 737 C CA . THR A 1 92 ? 3.120 9.196 -8.997 1.00 93.50 92 THR A CA 1
ATOM 738 C C . THR A 1 92 ? 2.323 8.070 -9.656 1.00 93.50 92 THR A C 1
ATOM 740 O O . THR A 1 92 ? 2.920 7.135 -10.195 1.00 93.50 92 THR A O 1
ATOM 743 N N . CYS A 1 93 ? 0.988 8.169 -9.671 1.00 96.00 93 CYS A N 1
ATOM 744 C CA . CYS A 1 93 ? 0.128 7.203 -10.358 1.00 96.00 93 CYS A CA 1
ATOM 745 C C . CYS A 1 93 ? 0.433 7.137 -11.862 1.00 96.00 93 CYS A C 1
ATOM 747 O O . CYS A 1 93 ? 0.630 6.048 -12.397 1.00 96.00 93 CYS A O 1
ATOM 749 N N . GLU A 1 94 ? 0.527 8.286 -12.536 1.00 96.81 94 GLU A N 1
ATOM 750 C CA . GLU A 1 94 ? 0.837 8.363 -13.967 1.00 96.81 94 GLU A CA 1
ATOM 751 C C . GLU A 1 94 ? 2.183 7.704 -14.295 1.00 96.81 94 GLU A C 1
ATOM 753 O O . GLU A 1 94 ? 2.278 6.871 -15.200 1.00 96.81 94 GLU A O 1
ATOM 758 N N . LYS A 1 95 ? 3.222 8.026 -13.517 1.00 95.19 95 LYS A N 1
ATOM 759 C CA . LYS A 1 95 ? 4.569 7.470 -13.689 1.00 95.19 95 LYS A CA 1
ATOM 760 C C . LYS A 1 95 ? 4.598 5.959 -13.499 1.00 95.19 95 LYS A C 1
ATOM 762 O O . LYS A 1 95 ? 5.214 5.272 -14.316 1.00 95.19 95 LYS A O 1
ATOM 767 N N . LEU A 1 96 ? 3.943 5.446 -12.455 1.00 95.19 96 LEU A N 1
ATOM 768 C CA . LEU A 1 96 ? 3.870 4.008 -12.196 1.00 95.19 96 LEU A CA 1
ATOM 769 C C . LEU A 1 96 ? 3.139 3.283 -13.326 1.00 95.19 96 LEU A C 1
ATOM 771 O O . LEU A 1 96 ? 3.676 2.324 -13.875 1.00 95.19 96 LEU A O 1
ATOM 775 N N . LEU A 1 97 ? 1.971 3.774 -13.746 1.00 95.69 97 LEU A N 1
ATOM 776 C CA . LEU A 1 97 ? 1.213 3.174 -14.848 1.00 95.69 97 LEU A CA 1
ATOM 777 C C . LEU A 1 97 ? 2.006 3.188 -16.160 1.00 95.69 97 LEU A C 1
ATOM 779 O O . LEU A 1 97 ? 2.079 2.178 -16.858 1.00 95.69 97 LEU A O 1
ATOM 783 N N . ALA A 1 98 ? 2.671 4.300 -16.482 1.00 96.44 98 ALA A N 1
ATOM 784 C CA . ALA A 1 98 ? 3.539 4.382 -17.651 1.00 96.44 98 ALA A CA 1
ATOM 785 C C . ALA A 1 98 ? 4.727 3.408 -17.569 1.00 96.44 98 ALA A C 1
ATOM 787 O O . ALA A 1 98 ? 5.167 2.887 -18.596 1.00 96.44 98 ALA A O 1
ATOM 788 N N . ALA A 1 99 ? 5.262 3.163 -16.371 1.00 95.12 99 ALA A N 1
ATOM 789 C CA . ALA A 1 99 ? 6.347 2.215 -16.155 1.00 95.12 99 ALA A CA 1
ATOM 790 C C . ALA A 1 99 ? 5.881 0.759 -16.324 1.00 95.12 99 ALA A C 1
ATOM 792 O O . ALA A 1 99 ? 6.538 0.005 -17.043 1.00 95.12 99 ALA A O 1
ATOM 793 N N . TYR A 1 100 ? 4.721 0.397 -15.772 1.00 95.94 100 TYR A N 1
ATOM 794 C CA . TYR A 1 100 ? 4.125 -0.933 -15.940 1.00 95.94 100 TYR A CA 1
ATOM 795 C C . TYR A 1 100 ? 3.678 -1.218 -17.373 1.00 95.94 100 TYR A C 1
ATOM 797 O O . TYR A 1 100 ? 3.866 -2.329 -17.857 1.00 95.94 100 TYR A O 1
ATOM 805 N N . ASN A 1 101 ? 3.198 -0.213 -18.108 1.00 95.50 101 ASN A N 1
ATOM 806 C CA . ASN A 1 101 ? 2.906 -0.366 -19.537 1.00 95.50 101 ASN A CA 1
ATOM 807 C C . ASN A 1 101 ? 4.148 -0.740 -20.361 1.00 95.50 101 ASN A C 1
ATOM 809 O O . ASN A 1 101 ? 4.025 -1.383 -21.401 1.00 95.50 101 ASN A O 1
ATOM 813 N N . ARG A 1 102 ? 5.345 -0.329 -19.922 1.00 95.25 102 ARG A N 1
ATOM 814 C CA . ARG A 1 102 ? 6.608 -0.693 -20.579 1.00 95.25 102 ARG A CA 1
ATOM 815 C C . ARG A 1 102 ? 7.133 -2.040 -20.101 1.00 95.25 102 ARG A C 1
ATOM 817 O O . ARG A 1 102 ? 7.577 -2.829 -20.925 1.00 95.25 102 ARG A O 1
ATOM 824 N N . ASN A 1 103 ? 7.085 -2.288 -18.792 1.00 94.06 103 ASN A N 1
ATOM 825 C CA . ASN A 1 103 ? 7.601 -3.505 -18.172 1.00 94.06 103 ASN A CA 1
ATOM 826 C C . ASN A 1 103 ? 6.589 -4.055 -17.145 1.00 94.06 103 ASN A C 1
ATOM 828 O O . ASN A 1 103 ? 6.696 -3.741 -15.957 1.00 94.06 103 ASN A O 1
ATOM 832 N N . PRO A 1 104 ? 5.615 -4.879 -17.577 1.00 93.06 104 PRO A N 1
ATOM 833 C CA . PRO A 1 104 ? 4.492 -5.300 -16.731 1.00 93.06 104 PRO A CA 1
ATOM 834 C C . PRO A 1 104 ? 4.885 -6.092 -15.482 1.00 93.06 104 PRO A C 1
ATOM 836 O O . PRO A 1 104 ? 4.202 -6.006 -14.471 1.00 93.06 104 PRO A O 1
ATOM 839 N N . ASN A 1 105 ? 6.002 -6.821 -15.535 1.00 92.69 105 ASN A N 1
ATOM 840 C CA . ASN A 1 105 ? 6.433 -7.706 -14.451 1.00 92.69 105 ASN A CA 1
ATOM 841 C C . ASN A 1 105 ? 7.473 -7.063 -13.519 1.00 92.69 105 ASN A C 1
ATOM 843 O O . ASN A 1 105 ? 7.954 -7.718 -12.602 1.00 92.69 105 ASN A O 1
ATOM 847 N N . SER A 1 106 ? 7.861 -5.805 -13.749 1.00 93.19 106 SER A N 1
ATOM 848 C CA . SER A 1 106 ? 8.948 -5.181 -12.992 1.00 93.19 106 SER A CA 1
ATOM 849 C C . SER A 1 106 ? 8.534 -4.750 -11.588 1.00 93.19 106 SER A C 1
ATOM 851 O O . SER A 1 106 ? 7.420 -4.292 -11.346 1.00 93.19 106 SER A O 1
ATOM 853 N N . ILE A 1 107 ? 9.491 -4.817 -10.667 1.00 95.19 107 ILE A N 1
ATOM 854 C CA . ILE A 1 107 ? 9.383 -4.211 -9.341 1.00 95.19 107 ILE A CA 1
ATOM 855 C C . ILE A 1 107 ? 9.986 -2.808 -9.393 1.00 95.19 107 ILE A C 1
ATOM 857 O O . ILE A 1 107 ? 11.111 -2.629 -9.863 1.00 95.19 107 ILE A O 1
ATOM 861 N N . PHE A 1 108 ? 9.264 -1.813 -8.879 1.00 94.19 108 PHE A N 1
ATOM 862 C CA . PHE A 1 108 ? 9.766 -0.447 -8.753 1.00 94.19 108 PHE A CA 1
ATOM 863 C C . PHE A 1 108 ? 10.008 -0.112 -7.286 1.00 94.19 108 PHE A C 1
ATOM 865 O O . PHE A 1 108 ? 9.083 -0.093 -6.474 1.00 94.19 108 PHE A O 1
ATOM 872 N N . HIS A 1 109 ? 11.265 0.179 -6.951 1.00 92.25 109 HIS A N 1
ATOM 873 C CA . HIS A 1 109 ? 11.654 0.648 -5.625 1.00 92.25 109 HIS A CA 1
ATOM 874 C C . HIS A 1 109 ? 11.809 2.167 -5.648 1.00 92.25 109 HIS A C 1
ATOM 876 O O . HIS A 1 109 ? 12.632 2.703 -6.385 1.00 92.25 109 HIS A O 1
ATOM 882 N N . GLY A 1 110 ? 10.998 2.863 -4.856 1.00 86.75 110 GLY A N 1
ATOM 883 C CA . GLY A 1 110 ? 10.945 4.323 -4.800 1.00 86.75 110 GLY A CA 1
ATOM 884 C C . GLY A 1 110 ? 12.063 4.972 -3.985 1.00 86.75 110 GLY A C 1
ATOM 885 O O . GLY A 1 110 ? 11.989 6.173 -3.747 1.00 86.75 110 GLY A O 1
ATOM 886 N N . TRP A 1 111 ? 13.068 4.210 -3.541 1.00 87.56 111 TRP A N 1
ATOM 887 C CA . TRP A 1 111 ? 14.151 4.705 -2.695 1.00 87.56 111 TRP A CA 1
ATOM 888 C C . TRP A 1 111 ? 15.040 5.713 -3.428 1.00 87.56 111 TRP A C 1
ATOM 890 O O . TRP A 1 111 ? 15.605 5.424 -4.481 1.00 87.56 111 TRP A O 1
ATOM 900 N N . SER A 1 112 ? 15.218 6.890 -2.828 1.00 85.81 112 SER A N 1
ATOM 901 C CA . SER A 1 112 ? 16.007 7.988 -3.398 1.00 85.81 112 SER A CA 1
ATOM 902 C C . SER A 1 112 ? 17.527 7.802 -3.287 1.00 85.81 112 SER A C 1
ATOM 904 O O . SER A 1 112 ? 18.288 8.602 -3.827 1.00 85.81 112 SER A O 1
ATOM 906 N N . GLY A 1 113 ? 17.989 6.801 -2.530 1.00 86.00 113 GLY A N 1
ATOM 907 C CA . GLY A 1 113 ? 19.385 6.694 -2.096 1.00 86.00 113 GLY A CA 1
ATOM 908 C C . GLY A 1 113 ? 19.680 7.405 -0.767 1.00 86.00 113 GLY A C 1
ATOM 909 O O . GLY A 1 113 ? 20.720 7.151 -0.159 1.00 86.00 113 GLY A O 1
ATOM 910 N N . THR A 1 114 ? 18.764 8.247 -0.278 1.00 86.06 114 THR A N 1
ATOM 911 C CA . THR A 1 114 ? 18.913 8.977 0.988 1.00 86.06 114 THR A CA 1
ATOM 912 C C . THR A 1 114 ? 18.258 8.205 2.126 1.00 86.06 114 THR A C 1
ATOM 914 O O . THR A 1 114 ? 17.142 7.705 2.010 1.00 86.06 114 THR A O 1
ATOM 917 N N . TRP A 1 115 ? 18.960 8.068 3.248 1.00 82.25 115 TRP A N 1
ATOM 918 C CA . TRP A 1 115 ? 18.394 7.440 4.440 1.00 82.25 115 TRP A CA 1
ATOM 919 C C . TRP A 1 115 ? 17.445 8.397 5.167 1.00 82.25 115 TRP A C 1
ATOM 921 O O . TRP A 1 115 ? 17.725 9.587 5.265 1.00 82.25 115 TRP A O 1
ATOM 931 N N . GLN A 1 116 ? 16.370 7.844 5.739 1.00 80.69 116 GLN A N 1
ATOM 932 C CA . GLN A 1 116 ? 15.398 8.550 6.593 1.00 80.69 116 GLN A CA 1
ATOM 933 C C . GLN A 1 116 ? 14.581 9.657 5.899 1.00 80.69 116 GLN A C 1
ATOM 935 O O . GLN A 1 116 ? 13.967 10.476 6.572 1.00 80.69 116 GLN A O 1
ATOM 940 N N . ASP A 1 117 ? 14.513 9.665 4.568 1.00 84.56 117 ASP A N 1
ATOM 941 C CA . ASP A 1 117 ? 13.698 10.623 3.808 1.00 84.56 117 ASP A CA 1
ATOM 942 C C . ASP A 1 117 ? 12.267 10.123 3.509 1.00 84.56 117 ASP A C 1
ATOM 944 O O . ASP A 1 117 ? 11.525 10.754 2.759 1.00 84.56 117 ASP A O 1
ATOM 948 N N . GLY A 1 118 ? 11.885 8.968 4.069 1.00 80.56 118 GLY A N 1
ATOM 949 C CA . GLY A 1 118 ? 10.576 8.335 3.865 1.00 80.56 118 GLY A CA 1
ATOM 950 C C . GLY A 1 118 ? 10.419 7.585 2.537 1.00 80.56 118 GLY A C 1
ATOM 951 O O . GLY A 1 118 ? 9.355 7.044 2.261 1.00 80.56 118 GLY A O 1
ATOM 952 N N . THR A 1 119 ? 11.454 7.505 1.696 1.00 84.50 119 THR A N 1
ATOM 953 C CA . THR A 1 119 ? 11.341 6.835 0.387 1.00 84.50 119 THR A CA 1
ATOM 954 C C . THR A 1 119 ? 11.670 5.345 0.422 1.00 84.50 119 THR A C 1
ATOM 956 O O . THR A 1 119 ? 11.290 4.609 -0.485 1.00 84.50 119 THR A O 1
ATOM 959 N N . CYS A 1 120 ? 12.355 4.880 1.474 1.00 81.62 120 CYS A N 1
ATOM 960 C CA . CYS A 1 120 ? 12.812 3.493 1.578 1.00 81.62 120 CYS A CA 1
ATOM 961 C C . CYS A 1 120 ? 11.662 2.477 1.605 1.00 81.62 120 CYS A C 1
ATOM 963 O O . CYS A 1 120 ? 11.865 1.387 1.082 1.00 81.62 120 CYS A O 1
ATOM 965 N N . GLY A 1 121 ? 10.511 2.859 2.182 1.00 81.62 121 GLY A N 1
ATOM 966 C CA . GLY A 1 121 ? 9.308 2.036 2.368 1.00 81.62 121 GLY A CA 1
ATOM 967 C C . GLY A 1 121 ? 8.404 1.890 1.138 1.00 81.62 121 GLY A C 1
ATOM 968 O O . GLY A 1 121 ? 7.325 1.298 1.233 1.00 81.62 121 GLY A O 1
ATOM 969 N N . ARG A 1 122 ? 8.792 2.503 0.011 1.00 90.62 122 ARG A N 1
ATOM 970 C CA . ARG A 1 122 ? 7.970 2.608 -1.196 1.00 90.62 122 ARG A CA 1
ATOM 971 C C . ARG A 1 122 ? 8.358 1.533 -2.197 1.00 90.62 122 ARG A C 1
ATOM 973 O O . ARG A 1 122 ? 9.338 1.681 -2.929 1.00 90.62 122 ARG A O 1
ATOM 980 N N . LEU A 1 123 ? 7.536 0.499 -2.292 1.00 94.81 123 LEU A N 1
ATOM 981 C CA . LEU A 1 123 ? 7.694 -0.579 -3.261 1.00 94.81 123 LEU A CA 1
ATOM 982 C C . LEU A 1 123 ? 6.408 -0.742 -4.060 1.00 94.81 123 LEU A C 1
ATOM 984 O O . LEU A 1 123 ? 5.352 -0.915 -3.458 1.00 94.81 123 LEU A O 1
ATOM 988 N N . ALA A 1 124 ? 6.503 -0.729 -5.387 1.00 96.75 124 ALA A N 1
ATOM 989 C CA . ALA A 1 124 ? 5.432 -1.163 -6.273 1.00 96.75 124 ALA A CA 1
ATOM 990 C C . ALA A 1 124 ? 5.801 -2.511 -6.905 1.00 96.75 124 ALA A C 1
ATOM 992 O O . ALA A 1 124 ? 6.903 -2.675 -7.435 1.00 96.75 124 ALA A O 1
ATOM 993 N N . VAL A 1 125 ? 4.890 -3.479 -6.839 1.00 97.50 125 VAL A N 1
ATOM 994 C CA . VAL A 1 125 ? 5.096 -4.845 -7.330 1.00 97.50 125 VAL A CA 1
ATOM 995 C C . VAL A 1 125 ? 3.788 -5.408 -7.897 1.00 97.50 125 VAL A C 1
ATOM 997 O O . VAL A 1 125 ? 2.745 -5.241 -7.265 1.00 97.50 125 VAL A O 1
ATOM 1000 N N . PRO A 1 126 ? 3.804 -6.078 -9.063 1.00 97.56 126 PRO A N 1
ATOM 1001 C CA . PRO A 1 126 ? 2.635 -6.802 -9.551 1.00 97.56 126 PRO A CA 1
ATOM 1002 C C . PRO A 1 126 ? 2.177 -7.860 -8.545 1.00 97.56 126 PRO A C 1
ATOM 1004 O O . PRO A 1 126 ? 2.998 -8.543 -7.926 1.00 97.56 126 PRO A O 1
ATOM 1007 N N . THR A 1 127 ? 0.869 -8.005 -8.365 1.00 97.81 127 THR A N 1
ATOM 1008 C CA . THR A 1 127 ? 0.296 -8.913 -7.358 1.00 97.81 127 THR A CA 1
ATOM 1009 C C . THR A 1 127 ? 0.717 -10.366 -7.590 1.00 97.81 127 THR A C 1
ATOM 1011 O O . THR A 1 127 ? 1.074 -11.080 -6.650 1.00 97.81 127 THR A O 1
ATOM 1014 N N . ASP A 1 128 ? 0.759 -10.806 -8.846 1.00 96.56 128 ASP A N 1
ATOM 1015 C CA . ASP A 1 128 ? 1.226 -12.136 -9.236 1.00 96.56 128 ASP A CA 1
ATOM 1016 C C . ASP A 1 128 ? 2.719 -12.344 -8.933 1.00 96.56 128 ASP A C 1
ATOM 1018 O O . ASP A 1 128 ? 3.099 -13.389 -8.401 1.00 96.56 128 ASP A O 1
ATOM 1022 N N . VAL A 1 12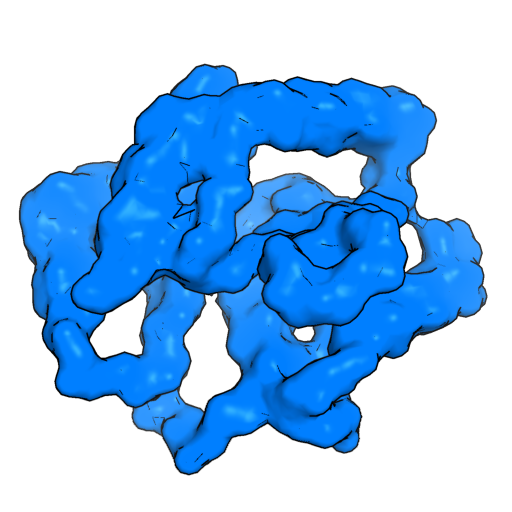9 ? 3.559 -11.336 -9.185 1.00 97.00 129 VAL A N 1
ATOM 1023 C CA . VAL A 1 129 ? 4.985 -11.338 -8.831 1.00 97.00 129 VAL A CA 1
ATOM 1024 C C . VAL A 1 129 ? 5.170 -11.427 -7.320 1.00 97.00 129 VAL A C 1
ATOM 1026 O O . VAL A 1 129 ? 5.945 -12.260 -6.850 1.00 97.00 129 VAL A O 1
ATOM 1029 N N . PHE A 1 130 ? 4.440 -10.624 -6.545 1.00 97.88 130 PHE A N 1
ATOM 1030 C CA . PHE A 1 130 ? 4.508 -10.648 -5.084 1.00 97.88 130 PHE A CA 1
ATOM 1031 C C . PHE A 1 130 ? 4.185 -12.040 -4.529 1.00 97.88 130 PHE A C 1
ATOM 1033 O O . PHE A 1 130 ? 4.924 -12.576 -3.699 1.00 97.88 130 PHE A O 1
ATOM 1040 N N . HIS A 1 131 ? 3.120 -12.666 -5.036 1.00 96.12 131 HIS A N 1
ATOM 1041 C CA . HIS A 1 131 ? 2.737 -14.018 -4.639 1.00 96.12 131 HIS A CA 1
ATOM 1042 C C . HIS A 1 131 ? 3.711 -15.089 -5.132 1.00 96.12 131 HIS A C 1
ATOM 1044 O O . HIS A 1 131 ? 4.005 -16.017 -4.380 1.00 96.12 131 HIS A O 1
ATOM 1050 N N . LYS A 1 132 ? 4.266 -14.949 -6.341 1.00 95.81 132 LYS A N 1
ATOM 1051 C CA . LYS A 1 132 ? 5.305 -15.846 -6.871 1.00 95.81 132 LYS A CA 1
ATOM 1052 C C . LYS A 1 132 ? 6.564 -15.832 -6.000 1.00 95.81 132 LYS A C 1
ATOM 1054 O O . LYS A 1 132 ? 7.179 -16.875 -5.802 1.00 95.81 132 LYS A O 1
ATOM 1059 N N . VAL A 1 133 ? 6.933 -14.663 -5.480 1.00 96.56 133 VAL A N 1
ATOM 1060 C CA . VAL A 1 133 ? 8.077 -14.471 -4.574 1.00 96.56 133 VAL A CA 1
ATOM 1061 C C . VAL A 1 133 ? 7.777 -14.978 -3.155 1.00 96.56 133 VAL A C 1
ATOM 1063 O O . VAL A 1 133 ? 8.704 -15.288 -2.408 1.00 96.56 133 VAL A O 1
ATOM 1066 N N . GLY A 1 134 ? 6.499 -15.110 -2.789 1.00 96.44 134 GLY A N 1
ATOM 1067 C CA . GLY A 1 134 ? 6.052 -15.549 -1.464 1.00 96.44 134 GLY A CA 1
ATOM 1068 C C . GLY A 1 134 ? 5.844 -14.411 -0.460 1.00 96.44 134 GLY A C 1
ATOM 1069 O O . GLY A 1 134 ? 5.712 -14.673 0.731 1.00 96.44 134 GLY A O 1
ATOM 1070 N N . GLY A 1 135 ? 5.793 -13.158 -0.923 1.00 97.00 135 GLY A N 1
ATOM 1071 C CA . GLY A 1 135 ? 5.677 -11.972 -0.072 1.00 97.00 135 GLY A CA 1
ATOM 1072 C C . GLY A 1 135 ? 6.971 -11.597 0.657 1.00 97.00 135 GLY A C 1
ATOM 1073 O O . GLY A 1 135 ? 8.063 -12.025 0.273 1.00 97.00 135 GLY A O 1
ATOM 1074 N N . TYR A 1 136 ? 6.861 -10.750 1.682 1.00 97.19 136 TYR A N 1
ATOM 1075 C CA . TYR A 1 136 ? 7.973 -10.368 2.559 1.00 97.19 136 TYR A CA 1
ATOM 1076 C C . TYR A 1 136 ? 8.347 -11.519 3.498 1.00 97.19 136 TYR A C 1
ATOM 1078 O O . TYR A 1 136 ? 7.466 -12.231 3.980 1.00 97.19 136 TYR A O 1
ATOM 1086 N N . ASP A 1 137 ? 9.640 -11.668 3.786 1.00 96.75 137 ASP A N 1
ATOM 1087 C CA . ASP A 1 137 ? 10.131 -12.665 4.735 1.00 96.75 137 ASP A CA 1
ATOM 1088 C C . ASP A 1 137 ? 9.840 -12.233 6.187 1.00 96.75 137 ASP A C 1
ATOM 1090 O O . ASP A 1 137 ? 10.304 -11.192 6.660 1.00 96.75 137 ASP A O 1
ATOM 1094 N N . GLU A 1 138 ? 9.026 -13.027 6.885 1.00 95.75 138 GLU A N 1
ATOM 1095 C CA . GLU A 1 138 ? 8.625 -12.799 8.279 1.00 95.75 138 GLU A CA 1
ATOM 1096 C C . GLU A 1 138 ? 9.613 -13.378 9.305 1.00 95.75 138 GLU A C 1
ATOM 1098 O O . GLU A 1 138 ? 9.393 -13.207 10.506 1.00 95.75 138 GLU A O 1
ATOM 1103 N N . GLU A 1 139 ? 10.673 -14.063 8.860 1.00 95.44 139 GLU A N 1
ATOM 1104 C CA . GLU A 1 139 ? 11.776 -14.530 9.712 1.00 95.44 139 GLU A CA 1
ATOM 1105 C C . GLU A 1 139 ? 12.843 -13.447 9.932 1.00 95.44 139 GLU A C 1
ATOM 1107 O O . GLU A 1 139 ? 13.656 -13.547 10.858 1.00 95.44 139 GLU A O 1
ATOM 1112 N N . LEU A 1 140 ? 12.831 -12.391 9.111 1.00 93.50 140 LEU A N 1
ATOM 1113 C CA . LEU A 1 140 ? 13.697 -11.229 9.280 1.00 93.50 140 LEU A CA 1
ATOM 1114 C C . LEU A 1 140 ? 13.422 -10.495 10.597 1.00 93.50 140 LEU A C 1
ATOM 1116 O O . LEU A 1 140 ? 12.399 -10.665 11.261 1.00 93.50 140 LEU A O 1
ATOM 1120 N N . LEU A 1 141 ? 14.359 -9.618 10.970 1.00 92.56 141 LEU A N 1
ATOM 1121 C CA . LEU A 1 141 ? 14.154 -8.724 12.103 1.00 92.56 141 LEU A CA 1
ATOM 1122 C C . LEU A 1 141 ? 12.882 -7.875 11.907 1.00 92.56 141 LEU A C 1
ATOM 1124 O O . LEU A 1 141 ? 12.502 -7.579 10.773 1.00 92.56 141 LEU A O 1
ATOM 1128 N N . PRO A 1 142 ? 12.245 -7.411 13.000 1.00 89.94 142 PRO A N 1
ATOM 1129 C CA . PRO A 1 142 ? 10.937 -6.761 12.920 1.00 89.94 142 PRO A CA 1
ATOM 1130 C C . PRO A 1 142 ? 10.868 -5.508 12.042 1.00 89.94 142 PRO A C 1
ATOM 1132 O O . PRO A 1 142 ? 9.770 -5.070 11.701 1.00 89.94 142 PRO A O 1
ATOM 1135 N N . TYR A 1 143 ? 12.004 -4.895 11.716 1.00 89.75 143 TYR A N 1
ATOM 1136 C CA . TYR A 1 143 ? 12.062 -3.702 10.889 1.00 89.75 143 TYR A CA 1
ATOM 1137 C C . TYR A 1 143 ? 13.382 -3.618 10.129 1.00 89.75 143 TYR A C 1
ATOM 1139 O O . TYR A 1 143 ? 14.452 -3.772 10.723 1.00 89.75 143 TYR A O 1
ATOM 1147 N N . GLY A 1 144 ? 13.294 -3.270 8.848 1.00 85.00 144 GLY A N 1
ATOM 1148 C CA . GLY A 1 144 ? 14.435 -3.021 7.989 1.00 85.00 144 GLY A CA 1
ATOM 1149 C C . GLY A 1 144 ? 14.774 -4.219 7.111 1.00 85.00 144 GLY A C 1
ATOM 1150 O O . GLY A 1 144 ? 14.698 -5.373 7.524 1.00 85.00 144 GLY A O 1
ATOM 1151 N N . PHE A 1 145 ? 15.231 -3.901 5.900 1.00 89.38 145 PHE A N 1
ATOM 1152 C CA . PHE A 1 145 ? 15.701 -4.843 4.881 1.00 89.38 145 PHE A CA 1
ATOM 1153 C C . PHE A 1 145 ? 14.619 -5.682 4.183 1.00 89.38 145 PHE A C 1
ATOM 1155 O O . PHE A 1 145 ? 14.922 -6.282 3.156 1.00 89.38 145 PHE A O 1
ATOM 1162 N N . GLU A 1 146 ? 13.363 -5.658 4.631 1.00 92.69 146 GLU A N 1
ATOM 1163 C CA . GLU A 1 146 ? 12.300 -6.510 4.085 1.00 92.69 146 GLU A CA 1
ATOM 1164 C C . GLU A 1 146 ? 12.051 -6.286 2.582 1.00 92.69 146 GLU A C 1
ATOM 1166 O O . GLU A 1 146 ?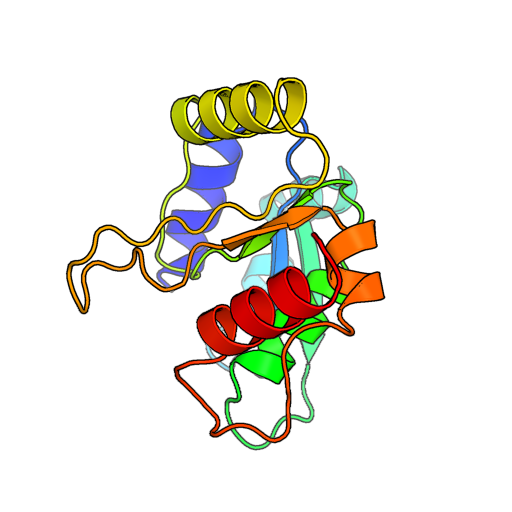 11.866 -7.238 1.827 1.00 92.69 146 GLU A O 1
ATOM 1171 N N . GLU A 1 147 ? 12.117 -5.040 2.107 1.00 92.12 147 GLU A N 1
ATOM 1172 C CA . GLU A 1 147 ? 11.972 -4.728 0.677 1.00 92.12 147 GLU A CA 1
ATOM 1173 C C . GLU A 1 147 ? 13.187 -5.156 -0.141 1.00 92.12 147 GLU A C 1
ATOM 1175 O O . GLU A 1 147 ? 13.034 -5.640 -1.259 1.00 92.12 147 GLU A O 1
ATOM 1180 N N . ARG A 1 148 ? 14.395 -5.012 0.415 1.00 91.88 148 ARG A N 1
ATOM 1181 C CA . ARG A 1 148 ? 15.629 -5.420 -0.269 1.00 91.88 148 ARG A CA 1
ATOM 1182 C C . ARG A 1 148 ? 15.700 -6.931 -0.418 1.00 91.88 148 ARG A C 1
ATOM 1184 O O . ARG A 1 148 ? 16.099 -7.405 -1.477 1.00 91.88 148 ARG A O 1
ATOM 1191 N N . ASP A 1 149 ? 15.292 -7.659 0.615 1.00 95.56 149 ASP A N 1
ATOM 1192 C CA . ASP A 1 149 ? 15.152 -9.109 0.571 1.00 95.56 149 ASP A CA 1
ATOM 1193 C C . ASP A 1 149 ? 14.141 -9.542 -0.506 1.00 95.56 149 ASP A C 1
ATOM 1195 O O . ASP A 1 149 ? 14.474 -10.351 -1.374 1.00 95.56 149 ASP A O 1
ATOM 1199 N N . LEU A 1 150 ? 12.947 -8.938 -0.531 1.00 96.19 150 LEU A N 1
ATOM 1200 C CA . LEU A 1 150 ? 11.933 -9.247 -1.541 1.00 96.19 150 LEU A CA 1
ATOM 1201 C C . LEU A 1 150 ? 12.437 -8.982 -2.968 1.00 96.19 150 LEU A C 1
ATOM 1203 O O . LEU A 1 150 ? 12.270 -9.835 -3.840 1.00 96.19 150 LEU A O 1
ATOM 1207 N N . ILE A 1 151 ? 13.100 -7.845 -3.203 1.00 95.19 151 ILE A N 1
ATOM 1208 C CA . ILE A 1 151 ? 13.707 -7.511 -4.503 1.00 95.19 151 ILE A CA 1
ATOM 1209 C C . ILE A 1 151 ? 14.783 -8.538 -4.884 1.00 95.19 151 ILE A C 1
ATOM 1211 O O . ILE A 1 151 ? 14.818 -8.999 -6.025 1.00 95.19 151 ILE A O 1
ATOM 1215 N N . ALA A 1 152 ? 15.652 -8.926 -3.947 1.00 95.75 152 ALA A N 1
ATOM 1216 C CA . ALA A 1 152 ? 16.710 -9.900 -4.206 1.00 95.75 152 ALA A CA 1
ATOM 1217 C C . ALA A 1 152 ? 16.143 -11.283 -4.567 1.00 95.75 152 ALA A C 1
ATOM 1219 O O . ALA A 1 152 ? 16.612 -11.917 -5.518 1.00 95.75 152 ALA A O 1
ATOM 1220 N N . ARG A 1 153 ? 15.101 -11.733 -3.856 1.00 96.75 153 ARG A N 1
ATOM 1221 C CA . ARG A 1 153 ? 14.397 -12.985 -4.165 1.00 96.75 153 ARG A CA 1
ATOM 1222 C C . ARG A 1 153 ? 13.678 -12.919 -5.510 1.00 96.75 153 ARG A C 1
ATOM 1224 O O . ARG A 1 153 ? 13.778 -13.868 -6.282 1.00 96.75 153 ARG A O 1
ATOM 1231 N N . ALA A 1 154 ? 13.026 -11.803 -5.834 1.00 95.00 154 ALA A N 1
ATOM 1232 C CA . ALA A 1 154 ? 12.396 -11.597 -7.140 1.00 95.00 154 ALA A CA 1
ATOM 1233 C C . ALA A 1 154 ? 13.402 -11.691 -8.294 1.00 95.00 154 ALA A C 1
ATOM 1235 O O . ALA A 1 154 ? 13.188 -12.463 -9.231 1.00 95.00 154 ALA A O 1
ATOM 1236 N N . HIS A 1 155 ? 14.548 -11.019 -8.159 1.00 93.69 155 HIS A N 1
ATOM 1237 C CA . HIS A 1 155 ? 15.628 -11.074 -9.141 1.00 93.69 155 HIS A CA 1
ATOM 1238 C C . HIS A 1 155 ? 16.144 -12.510 -9.346 1.00 93.69 155 HIS A C 1
ATOM 1240 O O . HIS A 1 155 ? 16.398 -12.933 -10.474 1.00 93.69 155 HIS A O 1
ATOM 1246 N N . HIS A 1 156 ? 16.262 -13.305 -8.275 1.00 92.81 156 HIS A N 1
ATOM 1247 C CA . HIS A 1 156 ? 16.656 -14.716 -8.382 1.00 92.81 156 HIS A CA 1
ATOM 1248 C C . HIS A 1 156 ? 15.625 -15.581 -9.134 1.00 92.81 156 HIS A C 1
ATOM 1250 O O . HIS A 1 156 ? 15.996 -16.564 -9.772 1.00 92.81 156 HIS A O 1
ATOM 1256 N N . LEU A 1 157 ? 14.344 -15.200 -9.113 1.00 90.06 157 LEU A N 1
ATOM 1257 C CA . LEU A 1 157 ? 13.263 -15.862 -9.855 1.00 90.06 157 LEU A CA 1
ATOM 1258 C C . LEU A 1 157 ? 13.117 -15.369 -11.306 1.00 90.06 157 LEU A C 1
ATOM 1260 O O . LEU A 1 157 ? 12.171 -15.778 -11.994 1.00 90.06 157 LEU A O 1
ATOM 1264 N N . GLY A 1 158 ? 14.029 -14.505 -11.767 1.00 86.00 158 GLY A N 1
ATOM 1265 C CA . GLY A 1 158 ? 14.031 -13.942 -13.117 1.00 86.00 158 GLY A CA 1
ATOM 1266 C C . GLY A 1 158 ? 12.909 -12.934 -13.358 1.00 86.00 158 GLY A C 1
ATOM 1267 O O . GLY A 1 158 ? 12.389 -12.872 -14.472 1.00 86.00 158 GLY A O 1
ATOM 1268 N N . VAL A 1 159 ? 12.501 -12.216 -12.308 1.00 76.44 159 VAL A N 1
ATOM 1269 C CA . VAL A 1 159 ? 11.524 -11.122 -12.370 1.00 76.44 159 VAL A CA 1
ATOM 1270 C C . VAL A 1 159 ? 12.222 -9.777 -12.212 1.00 76.44 159 VAL A C 1
ATOM 1272 O O . VAL A 1 159 ? 13.135 -9.697 -11.359 1.00 76.44 159 VAL A O 1
#

Organism: NCBI:txid73025

pLDDT: mean 93.15, std 5.1, range [60.47, 97.88]

Radius of gyration: 15.57 Å; chains: 1; bounding box: 39×30×41 Å

Secondary structure (DSSP, 8-state):
-HHHHHHHHHHHHTTTS---EEEEEES--SSHHHHHTSHHHHHHHHTTSEEEEEE---SS--HHHHHHHHHHH--SSEEE---TT----HHHHHHHHHHHHH-TT--EE---S-TTSS-TT-EEEEHHHHHHHTSS-TTS-SSSSHHHHHHHHHHHTT-

Sequence (159 aa):
PHLQKTLLKNIEATKAYNVEFSILDYNSSDGFREWMSEPDMREHIKSGKVRYTQETTAKSFHMAKVKNLAHRFATGDILVSLDGDNYVDAETCEKLLAAYNRNPNSIFHGWSGTWQDGTCGRLAVPTDVFHKVGGYDEELLPYGFEERDLIARAHHLGV

Foldseek 3Di:
DLLVVQVVQQCVQCVVDPAAAQDEAEQDPPCVVVVCVDPVNVVCCVVRNYHYDYDNPDPDAADQVRQVVSLVSDDDQKDWFADSNDHDHPVNVVVVVVVCVVPVQDKDQQDPVDPPPRRRRTIIGGSVLCVVLPGFDRVDDRDDCRVVVSNVSSVVVVD